Protein AF-A0A812WFN5-F1 (afdb_monomer)

Sequence (160 aa):
SGLCGSPRRSNGCARFVLDGVIPAAEVQELAKLLQWLVSEAWGAGSGPPSVVDLHAETISYKDNFVNLTMFMEFKSLKFSQKQVAAYQAVRRVLREQLSRLFGVPLEGLQHDMTFFSHINGSKTAQTTHDEYWHSHIDTEQYGTFAYTVLLYLNTADDDR

Solvent-accessible surface area (backbone atoms only — not comparable to full-atom values): 10014 Å² total; per-residue (Å²): 139,82,83,88,80,74,74,75,94,53,106,60,93,83,86,87,86,84,78,84,80,63,59,65,70,36,40,50,42,43,40,51,48,51,52,47,55,31,50,77,44,77,59,16,21,64,20,20,48,20,45,43,24,79,67,82,36,31,29,29,44,45,97,40,76,42,54,36,64,62,50,30,59,76,69,71,57,76,84,49,71,65,47,53,48,22,52,53,51,51,54,50,53,52,48,53,47,49,21,66,59,71,73,42,60,70,86,72,63,68,86,78,80,48,70,44,80,47,77,40,87,88,45,61,63,78,51,78,83,28,51,90,79,72,93,80,53,66,41,80,75,66,72,71,58,89,73,88,86,87,82,81,61,70,56,95,75,70,81,116

Foldseek 3Di:
DDDPDDQDPDPDDDDDDDPPLAPLLLLQLLVVVVCVLCVLLVNFEQAFKWKQWPPQQWTGRHPDIDRNVVSCVVVVHDDDPSSVVSVVSVVVSVLVVCCVNVVNDSVVPPDPGDMDIGGHPVGHDPDPVSVVDDDDDCCVVPVDDPDDDDDDSDDPVRVD

Radius of gyration: 17.36 Å; Cα contacts (8 Å, |Δi|>4): 153; chains: 1; bounding box: 46×36×42 Å

Organism: Symbiodinium pilosum (NCBI:txid2952)

Secondary structure (DSSP, 8-state):
----------SS-------S-S-HHHHHHHHHHHHHHHHHTTTSSSSSEEEEETTTTEEEETTEEEEHHHHHHHTT----HHHHHHHHHHHHHHHHHHHHHHT--GGG------EEEEE-TTSPP-SGGGSS-----HHHHHS--S-------S-TTTT-

Mean predicted aligned error: 8.19 Å

pLDDT: mean 81.81, std 15.47, range [34.84, 97.62]

InterPro domains:
  IPR039210 2-oxoglutarate and iron-dependent oxygenase domain-containing protein 3 [PTHR14650] (12-159)

Structure (mmCIF, N/CA/C/O backbone):
data_AF-A0A812WFN5-F1
#
_entry.id   AF-A0A812WFN5-F1
#
loop_
_atom_site.group_PDB
_atom_site.id
_atom_site.type_symbol
_atom_site.label_atom_id
_atom_site.label_alt_id
_atom_site.label_comp_id
_atom_site.label_asym_id
_atom_site.label_entity_id
_atom_site.label_seq_id
_atom_site.pdbx_PDB_ins_code
_atom_site.Cartn_x
_atom_site.Cartn_y
_atom_site.Cartn_z
_atom_site.occupancy
_atom_site.B_iso_or_equiv
_atom_site.auth_seq_id
_atom_site.auth_co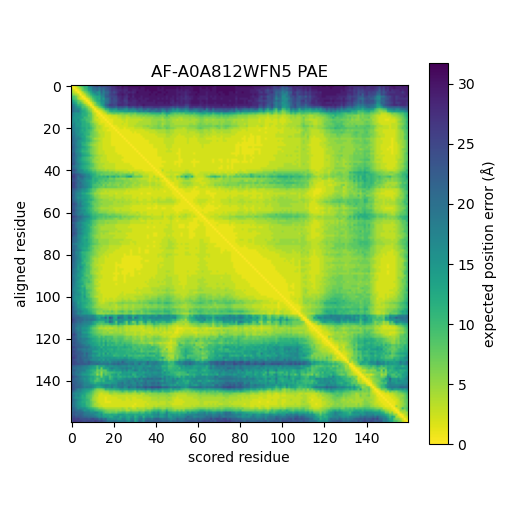mp_id
_atom_site.auth_asym_id
_atom_site.auth_atom_id
_atom_site.pdbx_PDB_model_num
ATOM 1 N N . SER A 1 1 ? -30.243 -12.621 11.152 1.00 36.59 1 SER A N 1
ATOM 2 C CA . SER A 1 1 ? -29.735 -11.274 11.481 1.00 36.59 1 SER A CA 1
ATOM 3 C C . SER A 1 1 ? -28.728 -11.394 12.619 1.00 36.59 1 SER A C 1
ATOM 5 O O . SER A 1 1 ? -29.101 -11.385 13.784 1.00 36.59 1 SER A O 1
ATOM 7 N N . GLY A 1 2 ? -27.455 -11.633 12.287 1.00 34.84 2 GLY A N 1
ATOM 8 C CA . GLY A 1 2 ? -26.378 -11.774 13.272 1.00 34.84 2 GLY A CA 1
ATOM 9 C C . GLY A 1 2 ? -25.869 -10.405 13.715 1.00 34.84 2 GLY A C 1
ATOM 10 O O . GLY A 1 2 ? -25.546 -9.568 12.879 1.00 34.84 2 GLY A O 1
ATOM 11 N N . LEU A 1 3 ? -25.849 -10.171 15.024 1.00 39.25 3 LEU A N 1
ATOM 12 C CA . LEU A 1 3 ? -25.438 -8.917 15.651 1.00 39.25 3 LEU A CA 1
ATOM 13 C C . LEU A 1 3 ? -23.926 -8.681 15.483 1.00 39.25 3 LEU A C 1
ATOM 15 O O . LEU A 1 3 ? -23.116 -9.230 16.229 1.00 39.25 3 LEU A O 1
ATOM 19 N N . CYS A 1 4 ? -23.556 -7.811 14.543 1.00 50.16 4 CYS A N 1
ATOM 20 C CA . CYS A 1 4 ? -22.319 -7.034 14.613 1.00 50.16 4 CYS A CA 1
ATOM 21 C C . CYS A 1 4 ? -22.479 -5.991 15.725 1.00 50.16 4 CYS A C 1
ATOM 23 O O . CYS A 1 4 ? -23.060 -4.932 15.503 1.00 50.16 4 CYS A O 1
ATOM 25 N N . GLY A 1 5 ? -22.009 -6.280 16.938 1.00 52.28 5 GLY A N 1
ATOM 26 C CA . GLY A 1 5 ? -22.090 -5.288 18.007 1.00 52.28 5 GLY 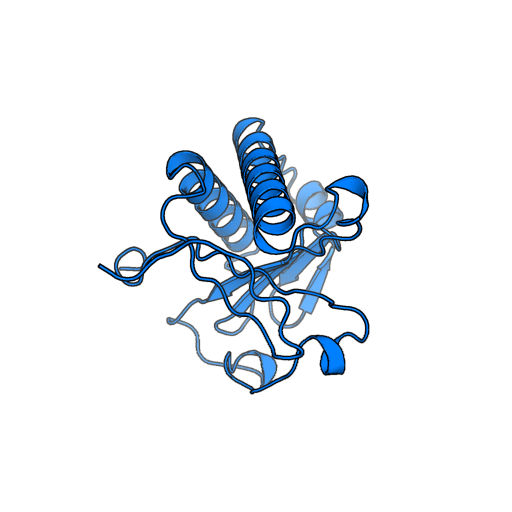A CA 1
ATOM 27 C C . GLY A 1 5 ? -21.677 -5.802 19.372 1.00 52.28 5 GLY A C 1
ATOM 28 O O . GLY A 1 5 ? -22.540 -6.074 20.196 1.00 52.28 5 GLY A O 1
ATOM 29 N N . SER A 1 6 ? -20.368 -5.948 19.589 1.00 45.44 6 SER A N 1
ATOM 30 C CA . SER A 1 6 ? -19.633 -5.661 20.840 1.00 45.44 6 SER A CA 1
ATOM 31 C C . SER A 1 6 ? -18.244 -6.313 20.760 1.00 45.44 6 SER A C 1
ATOM 33 O O . SER A 1 6 ? -18.178 -7.513 20.471 1.00 45.44 6 SER A O 1
ATOM 35 N N . PRO A 1 7 ? -17.134 -5.597 21.034 1.00 49.81 7 PRO A N 1
ATOM 36 C CA . PRO A 1 7 ? -15.824 -6.227 21.170 1.00 49.81 7 PRO A CA 1
ATOM 37 C C . PRO A 1 7 ? -15.879 -7.182 22.365 1.00 49.81 7 PRO A C 1
ATOM 39 O O . PRO A 1 7 ? -16.083 -6.757 23.505 1.00 49.81 7 PRO A O 1
ATOM 42 N N . ARG A 1 8 ? -15.757 -8.491 22.128 1.00 51.75 8 ARG A N 1
ATOM 43 C CA . ARG A 1 8 ? -15.683 -9.453 23.229 1.00 51.75 8 ARG A CA 1
ATOM 44 C C . ARG A 1 8 ? -14.330 -9.282 23.915 1.00 51.75 8 ARG A C 1
ATOM 46 O O . ARG A 1 8 ? -13.301 -9.589 23.324 1.00 51.75 8 ARG A O 1
ATOM 53 N N . ARG A 1 9 ? -14.332 -8.859 25.184 1.00 52.72 9 ARG A N 1
ATOM 54 C CA . ARG A 1 9 ? -13.226 -9.137 26.112 1.00 52.72 9 ARG A CA 1
ATOM 55 C C . ARG A 1 9 ? -13.221 -10.640 26.407 1.00 52.72 9 ARG A C 1
ATOM 57 O O . ARG A 1 9 ? -13.774 -11.086 27.405 1.00 52.72 9 ARG A O 1
ATOM 64 N N . SER A 1 10 ? -12.651 -11.428 25.509 1.00 51.34 10 SER A N 1
ATOM 65 C CA . SER A 1 10 ? -12.268 -12.817 25.764 1.00 51.34 10 SER A CA 1
ATOM 66 C C . SER A 1 10 ? -10.772 -12.940 25.511 1.00 51.34 10 SER A C 1
ATOM 68 O O . SER A 1 10 ? -10.284 -12.318 24.573 1.00 51.34 10 SER A O 1
ATOM 70 N N . ASN A 1 11 ? -10.057 -13.749 26.296 1.00 56.59 11 ASN A N 1
ATOM 71 C CA . ASN A 1 11 ? -8.639 -14.098 26.092 1.00 56.59 11 ASN A CA 1
ATOM 72 C C . ASN A 1 11 ? -8.411 -14.944 24.812 1.00 56.59 11 ASN A C 1
ATOM 74 O O . ASN A 1 11 ? -7.668 -15.918 24.833 1.00 56.59 11 ASN A O 1
ATOM 78 N N . GLY A 1 12 ? -9.105 -14.639 23.716 1.00 60.34 12 GLY A N 1
ATOM 79 C CA . GLY A 1 12 ? -9.050 -15.361 22.451 1.00 60.34 12 GLY A CA 1
ATOM 80 C C . GLY A 1 12 ? -8.754 -14.412 21.298 1.00 60.34 12 GLY A C 1
ATOM 81 O O . GLY A 1 12 ? -9.113 -13.235 21.349 1.00 60.34 12 GLY A O 1
ATOM 82 N N . CYS A 1 13 ? -8.104 -14.933 20.257 1.00 68.44 13 CYS A N 1
ATOM 83 C CA . CYS A 1 13 ? -7.808 -14.185 19.040 1.00 68.44 13 CYS A CA 1
ATOM 84 C C . CYS A 1 13 ? -9.101 -13.629 18.425 1.00 68.44 13 CYS A C 1
ATOM 86 O O . CYS A 1 13 ? -10.077 -14.360 18.243 1.00 68.44 13 CYS A O 1
ATOM 88 N N . ALA A 1 14 ? -9.104 -12.340 18.089 1.00 75.88 14 ALA A N 1
ATOM 89 C CA . ALA A 1 14 ? -10.223 -11.686 17.423 1.00 75.88 14 ALA A CA 1
ATOM 90 C C . ALA A 1 14 ? -9.889 -11.457 15.945 1.00 75.88 14 ALA A C 1
ATOM 92 O O . ALA A 1 14 ? -8.817 -10.955 15.617 1.00 75.88 14 ALA A O 1
ATOM 93 N N . ARG A 1 15 ? -10.824 -11.803 15.055 1.00 84.56 15 ARG A N 1
ATOM 94 C CA . ARG A 1 15 ? -10.753 -11.515 13.617 1.00 84.56 15 ARG A CA 1
ATOM 95 C C . ARG A 1 15 ? -12.002 -10.751 13.206 1.00 84.56 15 ARG A C 1
ATOM 97 O O . ARG A 1 15 ? -13.112 -11.164 13.536 1.00 84.56 15 ARG A O 1
ATOM 104 N N . PHE A 1 16 ? -11.811 -9.672 12.457 1.00 87.62 16 PHE A N 1
ATOM 105 C CA . PHE A 1 16 ? -12.888 -8.850 11.917 1.00 87.62 16 PHE A CA 1
ATOM 106 C C . PHE A 1 16 ? -12.759 -8.769 10.397 1.00 87.62 16 PHE A C 1
ATOM 1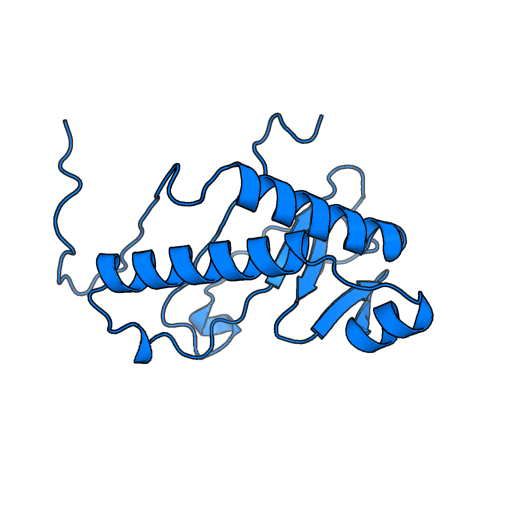08 O O . PHE A 1 16 ? -11.651 -8.766 9.866 1.00 87.62 16 PHE A O 1
ATOM 115 N N . VAL A 1 17 ? -13.899 -8.711 9.713 1.00 90.94 17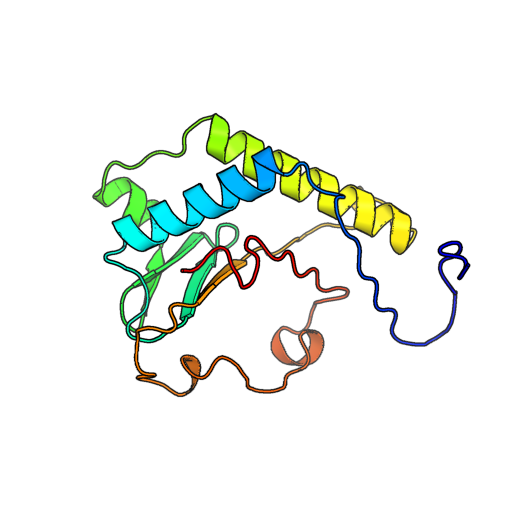 VAL A N 1
ATOM 116 C CA . VAL A 1 17 ? -13.995 -8.431 8.277 1.00 90.94 17 VAL A CA 1
ATOM 117 C C . VAL A 1 17 ? -14.942 -7.251 8.133 1.00 90.94 17 VAL A C 1
ATOM 119 O O . VAL A 1 17 ? -16.014 -7.251 8.742 1.00 90.94 17 VAL A O 1
ATOM 122 N N . LEU A 1 18 ? -14.516 -6.231 7.394 1.00 90.00 18 LEU A N 1
ATOM 123 C CA . LEU A 1 18 ? -15.294 -5.025 7.159 1.00 90.00 18 LEU A CA 1
ATOM 124 C C . LEU A 1 18 ? -15.310 -4.719 5.662 1.00 90.00 18 LEU A C 1
ATOM 126 O O . LEU A 1 18 ? -14.249 -4.599 5.054 1.00 90.00 18 LEU A O 1
ATOM 130 N N . ASP A 1 19 ? -16.503 -4.509 5.117 1.00 91.38 19 ASP A N 1
ATOM 131 C CA . ASP A 1 19 ? -16.701 -4.119 3.723 1.00 91.38 19 ASP A CA 1
ATOM 132 C C . ASP A 1 19 ? -17.128 -2.650 3.628 1.00 91.38 19 ASP A C 1
ATOM 134 O O . ASP A 1 19 ? -17.807 -2.124 4.513 1.00 91.38 19 ASP A O 1
ATOM 138 N N . GLY A 1 20 ? -16.728 -1.972 2.549 1.00 91.44 20 GLY A N 1
ATOM 139 C CA . GLY A 1 20 ? -17.202 -0.619 2.222 1.00 91.44 20 GLY A CA 1
ATOM 140 C C . GLY A 1 20 ? -16.773 0.492 3.189 1.00 91.44 20 GLY A C 1
ATOM 141 O O . GLY A 1 20 ? -17.339 1.582 3.155 1.00 91.44 20 GLY A O 1
ATOM 142 N N . VAL A 1 21 ? -15.790 0.240 4.057 1.00 92.25 21 VAL A N 1
ATOM 143 C CA . VAL A 1 21 ? -15.298 1.233 5.029 1.00 92.25 21 VAL A CA 1
ATOM 144 C C . VAL A 1 21 ? -14.511 2.348 4.345 1.00 92.25 21 VAL A C 1
ATOM 146 O O . VAL A 1 21 ? -14.618 3.517 4.712 1.00 92.25 21 VAL A O 1
ATOM 149 N N . ILE A 1 22 ? -13.693 1.981 3.361 1.00 93.44 22 ILE A N 1
ATOM 150 C CA . ILE A 1 22 ? -12.875 2.924 2.609 1.00 93.44 22 ILE A CA 1
ATOM 151 C C . ILE A 1 22 ? -13.660 3.339 1.363 1.00 93.44 22 ILE A C 1
ATOM 153 O O . ILE A 1 22 ? -14.176 2.463 0.663 1.00 93.44 22 ILE A O 1
ATOM 157 N N . PRO A 1 23 ? -13.747 4.644 1.046 1.00 93.50 23 PRO A N 1
ATOM 158 C CA . PRO A 1 23 ? -14.390 5.084 -0.182 1.00 93.50 23 PRO A CA 1
ATOM 159 C C . PRO A 1 23 ? -13.741 4.430 -1.407 1.00 93.50 23 PRO A C 1
ATOM 161 O O . PRO A 1 23 ? -12.519 4.460 -1.557 1.00 93.50 23 PRO A O 1
ATOM 164 N N . ALA A 1 24 ? -14.562 3.887 -2.309 1.00 93.38 24 ALA A N 1
ATOM 165 C CA . ALA A 1 24 ? -14.084 3.152 -3.483 1.00 93.38 24 ALA A CA 1
ATOM 166 C C . ALA A 1 24 ? -13.108 3.968 -4.348 1.00 93.38 24 ALA A C 1
ATOM 168 O O . ALA A 1 24 ? -12.151 3.418 -4.883 1.00 93.38 24 ALA A O 1
ATOM 169 N N . ALA A 1 25 ? -13.304 5.288 -4.437 1.00 95.31 25 ALA A N 1
ATOM 170 C CA . ALA A 1 25 ? -12.411 6.177 -5.177 1.00 95.31 25 ALA A CA 1
ATOM 171 C C . ALA A 1 25 ? -10.974 6.192 -4.620 1.00 95.31 25 ALA A C 1
ATOM 173 O O . ALA A 1 25 ? -10.028 6.248 -5.402 1.00 95.31 25 ALA A O 1
ATOM 174 N N . GLU A 1 26 ? -10.808 6.104 -3.296 1.00 95.94 26 GLU A N 1
ATOM 175 C CA . GLU A 1 26 ? -9.486 6.092 -2.654 1.00 95.94 26 GLU A CA 1
ATOM 176 C C . GLU A 1 26 ? -8.803 4.734 -2.825 1.00 95.94 26 GLU A C 1
ATOM 178 O O . GLU A 1 26 ? -7.610 4.675 -3.112 1.00 95.94 26 GLU A O 1
ATOM 183 N N . VAL A 1 27 ? -9.571 3.640 -2.728 1.00 94.19 27 VAL A N 1
ATOM 184 C CA . VAL A 1 27 ? -9.077 2.282 -3.017 1.00 94.19 27 VAL A CA 1
ATOM 185 C C . VAL A 1 27 ? -8.590 2.192 -4.463 1.00 94.19 27 VAL A C 1
ATOM 187 O O . VAL A 1 27 ? -7.478 1.735 -4.712 1.00 94.19 27 VAL A O 1
ATOM 190 N N . GLN A 1 28 ? -9.383 2.692 -5.413 1.00 94.69 28 GLN A N 1
ATOM 191 C CA . GLN A 1 28 ? -9.032 2.700 -6.833 1.00 94.69 28 GLN A CA 1
ATOM 192 C C . GLN A 1 28 ? -7.811 3.570 -7.132 1.00 94.69 28 GLN A C 1
ATOM 194 O O . GLN A 1 28 ? -6.983 3.200 -7.962 1.00 94.69 28 GLN A O 1
ATOM 199 N N . GLU A 1 29 ? -7.687 4.734 -6.494 1.00 96.38 29 GLU A N 1
ATOM 200 C CA . GLU A 1 29 ? -6.512 5.586 -6.673 1.00 96.38 29 GLU A CA 1
ATOM 201 C C . GLU A 1 29 ? -5.251 4.932 -6.104 1.00 96.38 29 GLU A C 1
ATOM 203 O O . GLU A 1 29 ? -4.199 4.970 -6.742 1.00 96.38 29 GLU A O 1
ATOM 208 N N . LEU A 1 30 ? -5.357 4.279 -4.945 1.00 94.50 30 LEU A N 1
ATOM 209 C CA . LEU A 1 30 ? -4.246 3.555 -4.339 1.00 94.50 30 LEU A CA 1
ATOM 210 C C . LEU A 1 30 ? -3.837 2.336 -5.180 1.00 94.50 30 LEU A C 1
ATOM 212 O O . LEU A 1 30 ? -2.649 2.125 -5.404 1.00 94.50 30 LEU A O 1
ATOM 216 N N . ALA A 1 31 ? -4.795 1.587 -5.729 1.00 93.75 31 ALA A N 1
ATOM 217 C CA . ALA A 1 31 ? -4.517 0.502 -6.670 1.00 93.75 31 ALA A CA 1
ATOM 218 C C . ALA A 1 31 ? -3.753 1.008 -7.908 1.00 93.75 31 ALA A C 1
ATOM 220 O O . ALA A 1 31 ? -2.720 0.448 -8.278 1.00 93.75 31 ALA A O 1
ATOM 221 N N . LYS A 1 32 ? -4.201 2.122 -8.504 1.00 95.06 32 LYS A N 1
ATOM 222 C CA . LYS A 1 32 ? -3.530 2.759 -9.651 1.00 95.06 32 LYS A CA 1
ATOM 223 C C . LYS A 1 32 ? -2.130 3.257 -9.310 1.00 95.06 32 LYS A C 1
ATOM 225 O O . LYS A 1 32 ? -1.226 3.104 -10.125 1.00 95.06 32 LYS A O 1
ATOM 230 N N . LEU A 1 33 ? -1.939 3.834 -8.121 1.00 95.31 33 LEU A N 1
ATOM 231 C CA . LEU A 1 33 ? -0.622 4.240 -7.626 1.00 95.31 33 LEU A CA 1
ATOM 232 C C . LEU A 1 33 ? 0.351 3.054 -7.626 1.00 95.31 33 LEU A C 1
ATOM 234 O O . LEU A 1 33 ? 1.468 3.176 -8.123 1.00 95.31 33 LEU A O 1
ATOM 238 N N . LEU A 1 34 ? -0.077 1.909 -7.096 1.00 93.75 34 LEU A N 1
ATOM 239 C CA . LEU A 1 34 ? 0.772 0.724 -6.980 1.00 93.75 34 LEU A CA 1
ATOM 240 C C . LEU A 1 34 ? 1.064 0.089 -8.336 1.00 93.75 34 LEU A C 1
ATOM 242 O O . LEU A 1 34 ? 2.216 -0.232 -8.615 1.00 93.75 34 LEU A O 1
ATOM 246 N N . GLN A 1 35 ? 0.053 -0.031 -9.199 1.00 93.00 35 GLN A N 1
ATOM 247 C CA . GLN A 1 35 ? 0.238 -0.505 -10.572 1.00 93.00 35 GLN A CA 1
ATOM 248 C C . GLN A 1 35 ? 1.216 0.387 -11.343 1.00 93.00 35 GLN A C 1
ATOM 250 O O . GLN A 1 35 ? 2.097 -0.116 -12.039 1.00 93.00 35 GLN A O 1
ATOM 255 N N . TRP A 1 36 ? 1.106 1.708 -11.183 1.00 95.38 36 TRP A N 1
ATOM 256 C CA . TRP A 1 36 ? 2.040 2.655 -11.782 1.00 95.38 36 TRP A CA 1
ATOM 257 C C . TRP A 1 36 ? 3.468 2.450 -11.263 1.00 95.38 36 TRP A C 1
ATOM 259 O O . TRP A 1 36 ? 4.369 2.278 -12.077 1.00 95.38 36 TRP A O 1
ATOM 269 N N . LEU A 1 37 ? 3.686 2.376 -9.944 1.00 95.69 37 LEU A N 1
ATOM 270 C CA . LEU A 1 37 ? 5.020 2.127 -9.376 1.00 95.69 37 LEU A CA 1
ATOM 271 C C . LEU A 1 37 ? 5.631 0.809 -9.875 1.00 95.69 37 LEU A C 1
ATOM 273 O O . LEU A 1 37 ? 6.794 0.778 -10.278 1.00 95.69 37 LEU A O 1
ATOM 277 N N . VAL A 1 38 ? 4.840 -0.266 -9.902 1.00 93.38 38 VAL A N 1
ATOM 278 C CA . VAL A 1 38 ? 5.248 -1.574 -10.435 1.00 93.38 38 VAL A CA 1
ATOM 279 C C . VAL A 1 38 ? 5.624 -1.474 -11.916 1.00 93.38 38 VAL A C 1
ATOM 281 O O . VAL A 1 38 ? 6.654 -2.009 -12.327 1.00 93.38 38 VAL A O 1
ATOM 284 N N . SER A 1 39 ? 4.832 -0.758 -12.718 1.00 93.62 39 SER A N 1
ATOM 285 C CA . SER A 1 39 ? 5.102 -0.529 -14.142 1.00 93.62 39 SER A CA 1
ATOM 286 C C . SER A 1 39 ? 6.388 0.272 -14.364 1.00 93.62 39 SER A C 1
ATOM 288 O O . SER A 1 39 ? 7.222 -0.115 -15.183 1.00 93.62 39 SER A O 1
ATOM 290 N N . GLU A 1 40 ? 6.594 1.356 -13.613 1.00 95.06 40 GLU A N 1
ATOM 291 C CA . GLU A 1 40 ? 7.812 2.175 -13.680 1.00 95.06 40 GLU A CA 1
ATOM 292 C C . GLU A 1 40 ? 9.065 1.370 -13.308 1.00 95.06 40 GLU A C 1
ATOM 294 O O . GLU A 1 40 ? 10.149 1.595 -13.864 1.00 95.06 40 GLU A O 1
ATOM 299 N N . ALA A 1 41 ? 8.902 0.403 -12.399 1.00 92.81 41 ALA A N 1
ATOM 300 C CA . ALA A 1 41 ? 9.904 -0.578 -11.993 1.00 92.81 41 ALA A CA 1
ATOM 301 C C . ALA A 1 41 ? 9.986 -1.791 -12.945 1.00 92.81 41 ALA A C 1
ATOM 303 O O . ALA A 1 41 ? 10.416 -2.874 -12.545 1.00 92.81 41 ALA A O 1
ATOM 304 N N . TRP A 1 42 ? 9.597 -1.614 -14.213 1.00 90.75 42 TRP A N 1
ATOM 305 C CA . TRP A 1 42 ? 9.648 -2.629 -15.274 1.00 90.75 42 TRP A CA 1
ATOM 306 C C . TRP A 1 42 ? 8.863 -3.908 -14.950 1.00 90.75 42 TRP A C 1
ATOM 308 O O . TRP A 1 42 ? 9.287 -5.019 -15.266 1.00 90.75 42 TRP A O 1
ATOM 318 N N . GLY A 1 43 ? 7.699 -3.747 -14.323 1.00 83.00 43 GLY A N 1
ATOM 319 C CA . GLY A 1 43 ? 6.762 -4.829 -14.032 1.00 83.00 43 GLY A CA 1
ATOM 320 C C . GLY A 1 43 ? 7.045 -5.605 -12.745 1.00 83.00 43 GLY A C 1
ATOM 321 O O . GLY A 1 43 ? 6.453 -6.666 -12.605 1.00 83.00 43 GLY A O 1
ATOM 322 N N . ALA A 1 44 ? 7.933 -5.094 -11.880 1.00 74.19 44 ALA A N 1
ATOM 323 C CA . ALA A 1 44 ? 8.351 -5.498 -10.522 1.00 74.19 44 ALA A CA 1
ATOM 324 C C . ALA A 1 44 ? 8.367 -6.999 -10.131 1.00 74.19 44 ALA A C 1
ATOM 326 O O . ALA A 1 44 ? 7.435 -7.763 -10.362 1.00 74.19 44 ALA A O 1
ATOM 327 N N . GLY A 1 45 ? 9.436 -7.416 -9.443 1.00 8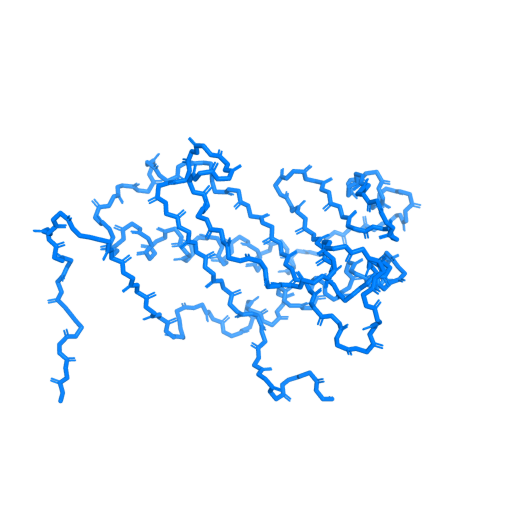3.94 45 GLY A N 1
ATOM 328 C CA . GLY A 1 45 ? 9.703 -8.823 -9.104 1.00 83.94 45 GLY A CA 1
ATOM 329 C C . GLY A 1 45 ? 10.019 -9.689 -10.334 1.00 83.94 45 GLY A C 1
ATOM 330 O O . GLY A 1 45 ? 9.444 -9.496 -11.409 1.00 83.94 45 GLY A O 1
ATOM 331 N N . SER A 1 46 ? 10.942 -10.644 -10.226 1.00 85.62 46 SER A N 1
ATOM 332 C CA . SER A 1 46 ? 11.123 -11.644 -11.296 1.00 85.62 46 SER A CA 1
ATOM 333 C C . SER A 1 46 ? 9.999 -12.686 -11.289 1.00 85.62 46 SER A C 1
ATOM 335 O O . SER A 1 46 ? 9.591 -13.149 -12.354 1.00 85.62 46 SER A O 1
ATOM 337 N N . GLY A 1 47 ? 9.472 -13.021 -10.108 1.00 85.00 47 GLY A N 1
ATOM 338 C CA . GLY A 1 47 ? 8.314 -13.894 -9.930 1.00 85.00 47 GLY A CA 1
ATOM 339 C C . GLY A 1 47 ? 6.981 -13.147 -9.777 1.00 85.00 47 GLY A C 1
ATOM 340 O O . GLY A 1 47 ? 6.910 -11.937 -10.022 1.00 85.00 47 GLY A O 1
ATOM 341 N N . PRO A 1 48 ? 5.900 -13.867 -9.417 1.00 84.12 48 PRO A N 1
ATOM 342 C CA . PRO A 1 48 ? 4.556 -13.315 -9.275 1.00 84.12 48 PRO A CA 1
ATOM 343 C C . PRO A 1 48 ? 4.427 -12.155 -8.284 1.00 84.12 48 PRO A C 1
ATOM 345 O O . PRO A 1 48 ? 3.775 -11.176 -8.652 1.00 84.12 48 PRO A O 1
ATOM 348 N N . PRO A 1 49 ? 4.984 -12.205 -7.057 1.00 87.62 49 PRO A N 1
ATOM 349 C CA . PRO A 1 49 ? 4.805 -11.114 -6.117 1.00 87.62 49 PRO A CA 1
ATOM 350 C C . PRO A 1 49 ? 5.769 -9.960 -6.404 1.00 87.62 49 PRO A C 1
ATOM 352 O O . PRO A 1 49 ? 6.972 -10.126 -6.596 1.00 87.62 49 PRO A O 1
ATOM 355 N N . SER A 1 50 ? 5.228 -8.754 -6.348 1.00 90.56 50 SER A N 1
ATOM 356 C CA . SER A 1 50 ? 5.975 -7.511 -6.234 1.00 90.56 50 SER A CA 1
ATOM 357 C C . SER A 1 50 ? 5.596 -6.838 -4.931 1.00 90.56 50 SER A C 1
ATOM 359 O O . SER A 1 50 ? 4.418 -6.790 -4.578 1.00 90.56 50 SER A O 1
ATOM 361 N N . VAL A 1 51 ? 6.572 -6.269 -4.239 1.00 91.38 51 VAL A N 1
ATOM 362 C CA . VAL A 1 51 ? 6.354 -5.537 -2.997 1.00 91.38 51 VAL A CA 1
ATOM 363 C C . VAL A 1 51 ? 6.722 -4.073 -3.194 1.00 91.38 51 VAL A C 1
ATOM 365 O O . VAL A 1 51 ? 7.756 -3.741 -3.775 1.00 91.38 51 VAL A O 1
ATOM 368 N N . VAL A 1 52 ? 5.855 -3.196 -2.701 1.00 93.50 52 VAL A N 1
ATOM 369 C CA . VAL A 1 52 ? 6.107 -1.762 -2.556 1.00 93.50 52 VAL A CA 1
ATOM 370 C C . VAL A 1 52 ? 5.907 -1.430 -1.086 1.00 93.50 52 VAL A C 1
ATOM 372 O O . VAL A 1 52 ? 4.803 -1.569 -0.568 1.00 93.50 52 VAL A O 1
ATOM 375 N N . ASP A 1 53 ? 6.953 -0.986 -0.409 1.00 91.56 53 ASP A N 1
ATOM 376 C CA . ASP A 1 53 ? 6.899 -0.558 0.983 1.00 91.56 53 ASP A CA 1
ATOM 377 C C . ASP A 1 53 ? 7.113 0.957 1.052 1.00 91.56 53 ASP A C 1
ATOM 379 O O . ASP A 1 53 ? 8.222 1.461 0.866 1.00 91.56 53 ASP A O 1
ATOM 383 N N . LEU A 1 54 ? 6.027 1.694 1.298 1.00 89.31 54 LEU A N 1
ATOM 384 C CA . LEU A 1 54 ? 6.075 3.152 1.441 1.00 89.31 54 LEU A CA 1
ATOM 385 C C . LEU A 1 54 ? 6.588 3.585 2.820 1.00 89.31 54 LEU A C 1
ATOM 387 O O . LEU A 1 54 ? 6.908 4.756 3.001 1.00 89.31 54 LEU A O 1
ATOM 391 N N . HIS A 1 55 ? 6.625 2.678 3.799 1.00 86.12 55 HIS A N 1
ATOM 392 C CA . HIS A 1 55 ? 7.133 2.955 5.136 1.00 86.12 55 HIS A CA 1
ATOM 393 C C . HIS A 1 55 ? 8.652 2.777 5.206 1.00 86.12 55 HIS A C 1
ATOM 395 O O . HIS A 1 55 ? 9.347 3.660 5.701 1.00 86.12 55 HIS A O 1
ATOM 401 N N . ALA A 1 56 ? 9.163 1.660 4.688 1.00 87.00 56 ALA A N 1
ATOM 402 C CA . ALA A 1 56 ? 10.593 1.374 4.600 1.00 87.00 56 ALA A CA 1
ATOM 403 C C . ALA A 1 56 ? 11.264 2.004 3.366 1.00 87.00 56 ALA A C 1
ATOM 405 O O . ALA A 1 56 ? 12.476 1.879 3.202 1.00 87.00 56 ALA A O 1
ATOM 406 N N . GLU A 1 57 ? 10.486 2.651 2.493 1.00 91.75 57 GLU A N 1
ATOM 407 C CA . GLU A 1 57 ? 10.937 3.224 1.221 1.00 91.75 57 GLU A CA 1
ATOM 408 C C . GLU A 1 57 ? 11.639 2.190 0.327 1.00 91.75 57 GLU A C 1
ATOM 410 O O . GLU A 1 57 ? 12.736 2.426 -0.186 1.00 91.75 57 GLU A O 1
ATOM 415 N N . THR A 1 58 ? 11.013 1.030 0.114 1.00 94.38 58 THR A N 1
ATOM 416 C CA . THR A 1 58 ? 11.560 -0.028 -0.752 1.00 94.38 58 THR A CA 1
ATOM 417 C C . THR A 1 58 ? 10.583 -0.471 -1.836 1.00 94.38 58 THR A C 1
ATOM 419 O O . THR A 1 58 ? 9.366 -0.383 -1.688 1.00 94.38 58 THR A O 1
ATOM 422 N N . ILE A 1 59 ? 11.117 -0.943 -2.962 1.00 95.25 59 ILE A N 1
ATOM 423 C CA . ILE A 1 59 ? 10.342 -1.528 -4.061 1.00 95.25 59 ILE A CA 1
ATOM 424 C C . ILE A 1 59 ? 11.072 -2.738 -4.648 1.00 95.25 59 ILE A C 1
ATOM 426 O O . ILE A 1 59 ? 12.301 -2.742 -4.761 1.00 95.25 59 ILE A O 1
ATOM 430 N N . SER A 1 60 ? 10.320 -3.769 -5.033 1.00 93.56 60 SER A N 1
ATOM 431 C CA . SER A 1 60 ? 10.857 -4.930 -5.740 1.00 93.56 60 SER A CA 1
ATOM 432 C C . SER A 1 60 ? 11.374 -4.557 -7.127 1.00 93.56 60 SER A C 1
ATOM 434 O O . SER A 1 60 ? 10.665 -3.971 -7.945 1.00 93.56 60 SER A O 1
ATOM 436 N N . TYR A 1 61 ? 12.584 -5.005 -7.438 1.00 9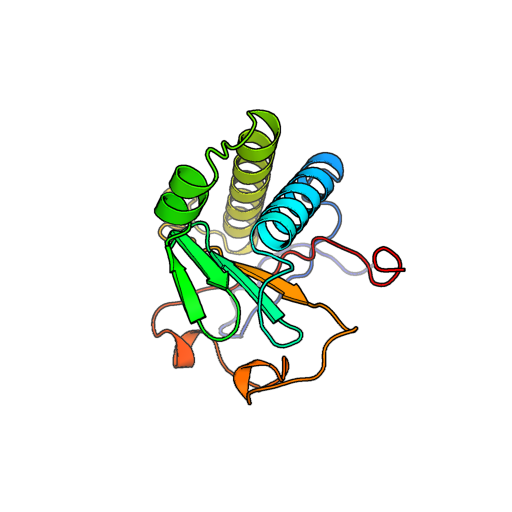1.56 61 TYR A N 1
ATOM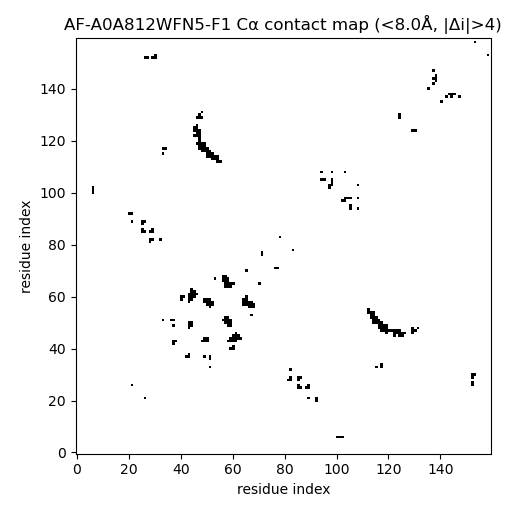 437 C CA . TYR A 1 61 ? 13.194 -4.912 -8.755 1.00 91.56 61 TYR A CA 1
ATOM 438 C C . TYR A 1 61 ? 13.952 -6.206 -9.056 1.00 91.56 61 TYR A C 1
ATOM 440 O O . TYR A 1 61 ? 14.999 -6.484 -8.464 1.00 91.56 61 TYR A O 1
ATOM 448 N N . LYS A 1 62 ? 13.419 -6.995 -9.998 1.00 87.50 62 LYS A N 1
ATOM 449 C CA . LYS A 1 62 ? 13.885 -8.365 -10.268 1.00 87.50 62 LYS A CA 1
ATOM 450 C C . LYS A 1 62 ? 13.923 -9.174 -8.961 1.00 87.50 62 LYS A C 1
ATOM 452 O O . LYS A 1 62 ? 12.920 -9.200 -8.257 1.00 87.50 62 LYS A O 1
ATOM 457 N N . ASP A 1 63 ? 15.067 -9.759 -8.619 1.00 85.94 63 ASP A N 1
ATOM 458 C CA . ASP A 1 63 ? 15.260 -10.583 -7.417 1.00 85.94 63 ASP A CA 1
ATOM 459 C C . ASP A 1 63 ? 15.720 -9.776 -6.188 1.00 85.94 63 ASP A C 1
ATOM 461 O O . ASP A 1 63 ? 16.196 -10.347 -5.212 1.00 85.94 63 ASP A O 1
ATOM 465 N N . ASN A 1 64 ? 15.649 -8.441 -6.241 1.00 87.25 64 ASN A N 1
ATOM 466 C CA . ASN A 1 64 ? 16.162 -7.559 -5.194 1.00 87.25 64 ASN A CA 1
ATOM 467 C C . ASN A 1 64 ? 15.119 -6.534 -4.743 1.00 87.25 64 ASN A C 1
ATOM 469 O O . ASN A 1 64 ? 14.155 -6.232 -5.448 1.00 87.25 64 ASN A O 1
ATOM 473 N N . PHE A 1 65 ? 15.380 -5.934 -3.585 1.00 91.44 65 PHE A N 1
ATOM 474 C CA . PHE A 1 65 ? 14.730 -4.710 -3.134 1.00 91.44 65 PHE A CA 1
ATOM 475 C C . PHE A 1 65 ? 15.657 -3.524 -3.369 1.00 91.44 65 PHE A C 1
ATOM 477 O O . PHE A 1 65 ? 16.849 -3.590 -3.067 1.00 91.44 65 PHE A O 1
ATOM 484 N N . VAL A 1 66 ? 15.111 -2.434 -3.899 1.00 94.12 66 VAL A N 1
ATOM 485 C CA . VAL A 1 66 ? 15.839 -1.175 -4.090 1.00 94.12 66 VAL A CA 1
ATOM 486 C C . VAL A 1 66 ? 15.151 -0.047 -3.336 1.00 94.12 66 VAL A C 1
ATOM 488 O O . VAL A 1 66 ? 13.954 -0.118 -3.057 1.00 94.12 66 VAL A O 1
ATOM 491 N N . ASN A 1 67 ? 15.910 0.998 -3.002 1.00 96.19 67 ASN A N 1
ATOM 492 C CA . ASN A 1 67 ? 15.370 2.179 -2.338 1.00 96.19 67 ASN A CA 1
ATOM 493 C C . ASN A 1 67 ? 14.411 2.929 -3.285 1.00 96.19 67 ASN A C 1
ATOM 495 O O . ASN A 1 67 ? 14.796 3.334 -4.385 1.00 96.19 67 ASN A O 1
ATOM 499 N N . LEU A 1 68 ? 13.162 3.098 -2.851 1.00 95.00 68 LEU A N 1
ATOM 500 C CA . LEU A 1 68 ? 12.085 3.715 -3.619 1.00 95.00 68 LEU A CA 1
ATOM 501 C C . LEU A 1 68 ? 12.373 5.191 -3.905 1.00 95.00 68 LEU A C 1
ATOM 503 O O . LEU A 1 68 ? 12.169 5.638 -5.030 1.00 95.00 68 LEU A O 1
ATOM 507 N N . THR A 1 69 ? 12.885 5.930 -2.922 1.00 94.88 69 THR A N 1
ATOM 508 C CA . THR A 1 69 ? 13.205 7.357 -3.059 1.00 94.88 69 THR A CA 1
ATOM 509 C C . THR A 1 69 ? 14.268 7.578 -4.136 1.00 94.88 69 THR A C 1
ATOM 511 O O . THR A 1 69 ? 14.033 8.314 -5.093 1.00 94.88 69 THR A O 1
ATOM 514 N N . MET A 1 70 ? 15.386 6.851 -4.069 1.00 96.00 70 MET A N 1
ATOM 515 C CA . MET A 1 70 ? 16.446 6.897 -5.084 1.00 96.00 70 MET A CA 1
ATOM 516 C C . MET A 1 70 ? 15.943 6.467 -6.466 1.00 96.00 70 MET A C 1
ATOM 518 O O . MET A 1 70 ? 16.319 7.053 -7.480 1.00 96.00 70 MET A O 1
ATOM 522 N N . PHE A 1 71 ? 15.080 5.449 -6.527 1.00 95.56 71 PHE A N 1
ATOM 523 C CA . PHE A 1 71 ? 14.457 5.015 -7.775 1.00 95.56 71 PHE A CA 1
ATOM 524 C C . PHE A 1 71 ? 13.586 6.119 -8.395 1.00 95.56 71 PHE A C 1
ATOM 526 O O . PHE A 1 71 ? 13.699 6.397 -9.592 1.00 95.56 71 PHE A O 1
ATOM 533 N N . MET A 1 72 ? 12.745 6.772 -7.589 1.00 96.62 72 MET A N 1
ATOM 534 C CA . MET A 1 72 ? 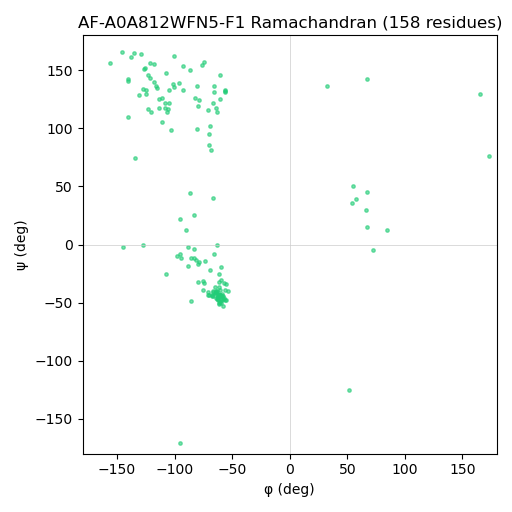11.897 7.872 -8.046 1.00 96.62 72 MET A CA 1
ATOM 535 C C . MET A 1 72 ? 12.729 9.066 -8.513 1.00 96.62 72 MET A C 1
ATOM 537 O O . MET A 1 72 ? 12.421 9.632 -9.559 1.00 96.62 72 MET A O 1
ATOM 541 N N . GLU A 1 73 ? 13.806 9.411 -7.806 1.00 97.06 73 GLU A N 1
ATOM 542 C CA . GLU A 1 73 ? 14.750 10.453 -8.227 1.00 97.06 73 GLU A CA 1
ATOM 543 C C . GLU A 1 73 ? 15.411 10.115 -9.568 1.00 97.06 73 GLU A C 1
ATOM 545 O O . GLU A 1 73 ? 15.374 10.927 -10.494 1.00 97.06 73 GLU A O 1
ATOM 550 N N . PHE A 1 74 ? 15.938 8.894 -9.714 1.00 96.25 74 PHE A N 1
ATOM 551 C CA . PHE A 1 74 ? 16.558 8.412 -10.952 1.00 96.25 74 PHE A CA 1
ATOM 552 C C . PHE A 1 74 ? 15.610 8.506 -12.156 1.00 96.25 74 PHE A C 1
ATOM 554 O O . PHE A 1 74 ? 16.020 8.886 -13.253 1.00 96.25 74 PHE A O 1
ATOM 561 N N . LYS A 1 75 ? 14.327 8.196 -11.951 1.00 96.19 75 LYS A N 1
ATOM 562 C CA . LYS A 1 75 ? 13.279 8.268 -12.980 1.00 96.19 75 LYS A CA 1
ATOM 563 C C . LYS A 1 75 ? 12.607 9.644 -13.083 1.00 96.19 75 LYS A C 1
ATOM 565 O O . LYS A 1 75 ? 11.747 9.826 -13.940 1.00 96.19 75 LYS A O 1
ATOM 570 N N . SER A 1 76 ? 12.979 10.610 -12.239 1.00 97.44 76 SER A N 1
ATOM 571 C CA . SER A 1 76 ? 12.317 11.919 -12.122 1.00 97.44 76 SER A CA 1
ATOM 572 C C . SER A 1 76 ? 10.799 11.831 -11.873 1.00 97.44 76 SER A C 1
ATOM 574 O O . SER A 1 76 ? 10.025 12.658 -12.361 1.00 97.44 76 SER A O 1
ATOM 576 N N . LEU A 1 77 ? 10.362 10.832 -11.103 1.00 97.00 77 LEU A N 1
ATOM 577 C CA . LEU A 1 77 ? 8.960 10.600 -10.752 1.00 97.00 77 LEU A CA 1
ATOM 578 C C . LEU A 1 77 ? 8.565 11.407 -9.517 1.00 97.00 77 LEU A C 1
ATOM 580 O O . LEU A 1 77 ? 9.372 11.657 -8.622 1.00 97.00 77 LEU A O 1
ATOM 584 N N . LYS A 1 78 ? 7.287 11.780 -9.442 1.00 96.81 78 LYS A N 1
ATOM 585 C CA . LYS A 1 78 ? 6.699 12.451 -8.278 1.00 96.81 78 LYS A CA 1
ATOM 586 C C . LYS A 1 78 ? 5.305 11.911 -8.023 1.00 96.81 78 LYS A C 1
ATOM 588 O O . LYS A 1 78 ? 4.546 11.709 -8.969 1.00 96.81 78 LYS A O 1
ATOM 593 N N . PHE A 1 79 ? 4.956 11.739 -6.752 1.00 96.56 79 PHE A N 1
ATOM 594 C CA . PHE A 1 79 ? 3.572 11.466 -6.392 1.00 96.56 79 PHE A CA 1
ATOM 595 C C . PHE A 1 79 ? 2.696 12.673 -6.719 1.00 96.56 79 PHE A C 1
ATOM 597 O O . PHE A 1 79 ? 3.050 13.821 -6.438 1.00 96.56 79 PHE A O 1
ATOM 604 N N . SER A 1 80 ? 1.532 12.410 -7.298 1.00 97.62 80 SER A N 1
ATOM 605 C CA . SER A 1 80 ? 0.503 13.426 -7.461 1.00 97.62 80 SER A CA 1
ATOM 606 C C . SER A 1 80 ? -0.178 13.722 -6.125 1.00 97.62 80 SER A C 1
ATOM 608 O O . SER A 1 80 ? -0.239 12.877 -5.229 1.00 97.62 80 SER A O 1
ATOM 610 N N . GLN A 1 81 ? -0.781 14.906 -6.012 1.00 97.56 81 GLN A N 1
ATOM 611 C CA . GLN A 1 81 ? -1.564 15.265 -4.828 1.00 97.56 81 GLN A CA 1
ATOM 612 C C . GLN A 1 81 ? -2.703 14.270 -4.563 1.00 97.56 81 GLN A C 1
ATOM 614 O O . GLN A 1 81 ? -3.035 14.004 -3.410 1.00 97.56 81 GLN A O 1
ATOM 619 N N . LYS A 1 82 ? -3.284 13.705 -5.628 1.00 97.50 82 LYS A N 1
ATOM 620 C CA . LYS A 1 82 ? -4.373 12.732 -5.539 1.00 97.50 82 LYS A CA 1
ATOM 621 C C . LYS A 1 82 ? -3.901 11.411 -4.926 1.00 97.50 82 LYS A C 1
ATOM 623 O O . LYS A 1 82 ? -4.545 10.904 -4.017 1.00 97.50 82 LYS A O 1
ATOM 628 N N . GLN A 1 83 ? -2.740 10.916 -5.353 1.00 96.56 83 GLN A N 1
ATOM 629 C CA . GLN A 1 83 ? -2.123 9.705 -4.802 1.00 96.56 83 GLN A CA 1
ATOM 630 C C . GLN A 1 83 ? -1.778 9.870 -3.316 1.00 96.56 83 GLN A C 1
ATOM 632 O O . GLN A 1 83 ? -2.083 8.997 -2.503 1.00 96.56 83 GLN A O 1
ATOM 637 N N . VAL A 1 84 ? -1.191 11.015 -2.946 1.00 95.56 84 VAL A N 1
ATOM 638 C CA . VAL A 1 84 ? -0.871 11.329 -1.545 1.00 95.56 84 VAL A CA 1
ATOM 639 C C . VAL A 1 84 ? -2.143 11.406 -0.699 1.00 95.56 84 VAL A C 1
ATOM 641 O O . VAL A 1 84 ? -2.195 10.821 0.383 1.00 95.56 84 VAL A O 1
ATOM 644 N N . ALA A 1 85 ? -3.181 12.085 -1.196 1.00 96.12 85 ALA A N 1
ATOM 645 C CA . ALA A 1 85 ? -4.460 12.203 -0.503 1.00 96.12 85 ALA A CA 1
ATOM 646 C C . ALA A 1 85 ? -5.126 10.835 -0.289 1.00 96.12 85 ALA A C 1
ATOM 648 O O . ALA A 1 85 ? -5.571 10.556 0.824 1.00 96.12 85 ALA A O 1
ATOM 649 N N . ALA A 1 86 ? -5.118 9.965 -1.302 1.00 95.69 86 ALA A N 1
ATOM 650 C CA . ALA A 1 86 ? -5.689 8.625 -1.207 1.00 95.69 86 ALA A CA 1
ATOM 651 C C . ALA A 1 86 ? -4.990 7.769 -0.149 1.00 95.69 86 ALA A C 1
ATOM 653 O O . ALA A 1 86 ? -5.645 7.191 0.721 1.00 95.69 86 ALA A O 1
ATOM 654 N N . TYR A 1 87 ? -3.654 7.751 -0.150 1.00 93.81 87 TYR A N 1
ATOM 655 C CA . TYR A 1 87 ? -2.880 7.031 0.861 1.00 93.81 87 TYR A CA 1
ATOM 656 C C . TYR A 1 87 ? -3.169 7.540 2.283 1.00 93.81 87 TYR A C 1
ATOM 658 O O . TYR A 1 87 ? -3.401 6.749 3.202 1.00 93.81 87 TYR A O 1
ATOM 666 N N . GLN A 1 88 ? -3.216 8.862 2.471 1.00 92.81 88 GLN A N 1
ATOM 667 C CA . GLN A 1 88 ? -3.540 9.470 3.764 1.00 92.81 88 GLN A CA 1
ATOM 668 C C . GLN A 1 88 ? -4.974 9.155 4.212 1.00 92.81 88 GLN A C 1
ATOM 670 O O . GLN A 1 88 ? -5.193 8.836 5.383 1.00 92.81 88 GLN A O 1
ATOM 675 N N . ALA A 1 89 ? -5.947 9.209 3.299 1.00 94.50 89 ALA A N 1
ATOM 676 C CA . ALA A 1 89 ? -7.343 8.897 3.582 1.00 94.50 89 ALA A CA 1
ATOM 677 C C . ALA A 1 89 ? -7.519 7.433 4.005 1.00 94.50 89 ALA A C 1
ATOM 679 O O . ALA A 1 89 ? -8.150 7.169 5.030 1.00 94.50 89 ALA A O 1
ATOM 680 N N . VAL A 1 90 ? -6.905 6.500 3.271 1.00 93.31 90 VAL A N 1
ATOM 681 C CA . VAL A 1 90 ? -6.894 5.064 3.585 1.00 93.31 90 VAL A CA 1
ATOM 682 C C . VAL A 1 90 ? -6.309 4.819 4.973 1.00 93.31 90 VAL A C 1
ATOM 684 O O . VAL A 1 90 ? -6.975 4.222 5.819 1.00 93.31 90 VAL A O 1
ATOM 687 N N . ARG A 1 91 ? -5.105 5.337 5.254 1.00 90.94 91 ARG A N 1
ATOM 688 C CA . ARG A 1 91 ? -4.460 5.169 6.567 1.00 90.94 91 ARG A CA 1
ATOM 689 C C . ARG A 1 91 ? -5.305 5.718 7.705 1.00 90.94 91 ARG A C 1
ATOM 691 O O . ARG A 1 91 ? -5.455 5.059 8.732 1.00 90.94 91 ARG A O 1
ATOM 698 N N . ARG A 1 92 ? -5.887 6.904 7.525 1.00 91.69 92 ARG A N 1
ATOM 699 C CA . ARG A 1 92 ? -6.761 7.517 8.528 1.00 91.69 92 ARG A CA 1
ATOM 700 C C . ARG A 1 92 ? -7.967 6.625 8.835 1.00 91.69 92 ARG A C 1
ATOM 702 O O . ARG A 1 92 ? -8.199 6.318 10.000 1.00 91.69 92 ARG A O 1
ATOM 709 N N . VAL A 1 93 ? -8.684 6.164 7.807 1.00 93.38 93 VAL A N 1
ATOM 710 C CA . VAL A 1 93 ? -9.866 5.302 7.973 1.0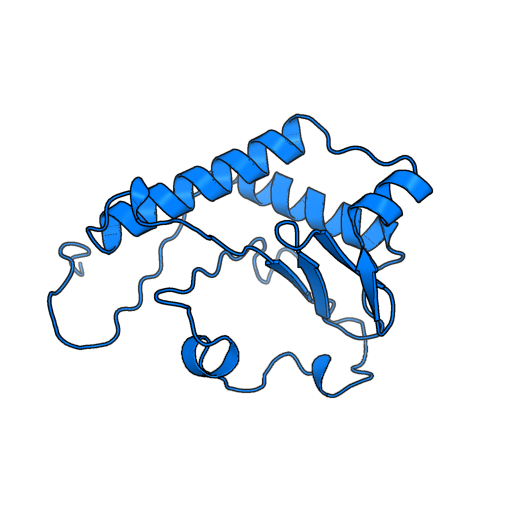0 93.38 93 VAL A CA 1
ATOM 711 C C . VAL A 1 93 ? -9.507 3.981 8.660 1.00 93.38 93 VAL A C 1
ATOM 713 O O . VAL A 1 93 ? -10.219 3.556 9.569 1.00 93.38 93 VAL A O 1
ATOM 716 N N . LEU A 1 94 ? -8.392 3.347 8.282 1.00 90.88 94 LEU A N 1
ATOM 717 C CA . LEU A 1 94 ? -7.938 2.104 8.915 1.00 90.88 94 LEU A CA 1
ATOM 718 C C . LEU A 1 94 ? -7.630 2.300 10.404 1.00 90.88 94 LEU A C 1
ATOM 720 O O . LEU A 1 94 ? -8.094 1.516 11.232 1.00 90.88 94 LEU A O 1
ATOM 724 N N . ARG A 1 95 ? -6.915 3.373 10.764 1.00 90.62 95 ARG A N 1
ATOM 725 C CA . ARG A 1 95 ? -6.618 3.706 12.167 1.00 90.62 95 ARG A CA 1
ATOM 726 C C . ARG A 1 95 ? -7.888 3.977 12.974 1.00 90.62 95 ARG A C 1
ATOM 728 O O . ARG A 1 95 ? -8.018 3.474 14.088 1.00 90.62 95 ARG A O 1
ATOM 735 N N . GLU A 1 96 ? -8.839 4.721 12.410 1.00 92.12 96 GLU A N 1
ATOM 736 C CA . GLU A 1 96 ? -10.146 4.981 13.031 1.00 92.12 96 GLU A CA 1
ATOM 737 C C . GLU A 1 96 ? -10.927 3.678 13.278 1.00 92.12 96 GLU A C 1
ATOM 739 O O . GLU A 1 96 ? -11.472 3.483 14.368 1.00 92.12 96 GLU A O 1
ATOM 744 N N . GLN A 1 97 ? -10.943 2.747 12.314 1.00 91.56 97 GLN A N 1
ATOM 745 C CA . GLN A 1 97 ? -11.606 1.451 12.502 1.00 91.56 97 GLN A CA 1
ATOM 746 C C . GLN A 1 97 ? -10.909 0.573 13.534 1.00 91.56 97 GLN A C 1
ATOM 748 O O . GLN A 1 97 ? -11.588 -0.019 14.370 1.00 91.56 97 GLN A O 1
ATOM 753 N N . LEU A 1 98 ? -9.578 0.493 13.510 1.00 88.44 98 LEU A N 1
ATOM 754 C CA . LEU A 1 98 ? -8.810 -0.261 14.500 1.00 88.44 98 LEU A CA 1
ATOM 755 C C . LEU A 1 98 ? -9.079 0.254 15.913 1.00 88.44 98 LEU A C 1
ATOM 757 O O . LEU A 1 98 ? -9.400 -0.529 16.806 1.00 88.44 98 LEU A O 1
ATOM 761 N N . SER A 1 99 ? -9.020 1.575 16.092 1.00 89.12 99 SER A N 1
ATOM 762 C CA . SER A 1 99 ? -9.316 2.222 17.367 1.00 89.12 99 SER A CA 1
ATOM 763 C C . SER A 1 99 ? -10.712 1.850 17.867 1.00 89.12 99 SER A C 1
ATOM 765 O O . SER A 1 99 ? -10.869 1.406 19.006 1.00 89.12 99 SER A O 1
ATOM 767 N N . ARG A 1 100 ? -11.721 1.926 16.991 1.00 89.81 100 ARG A N 1
ATOM 768 C CA . ARG A 1 100 ? -13.110 1.584 17.321 1.00 89.81 100 ARG A CA 1
ATOM 769 C C . ARG A 1 100 ? -13.310 0.099 17.632 1.00 89.81 100 ARG A C 1
ATOM 771 O O . ARG A 1 100 ? -14.034 -0.224 18.571 1.00 89.81 100 ARG A O 1
ATOM 778 N N . LEU A 1 101 ? -12.729 -0.797 16.837 1.00 88.62 101 LEU A N 1
ATOM 779 C CA . LEU A 1 101 ? -12.921 -2.244 16.969 1.00 88.62 101 LEU A CA 1
ATOM 780 C C . LEU A 1 101 ? -12.237 -2.805 18.213 1.00 88.62 101 LEU A C 1
ATOM 782 O O . LEU A 1 101 ? -12.825 -3.620 18.922 1.00 88.62 101 LEU A O 1
ATOM 786 N N . PHE A 1 102 ? -11.008 -2.365 18.475 1.00 83.62 102 PHE A N 1
ATOM 787 C CA . PHE A 1 102 ? -10.192 -2.880 19.572 1.00 83.62 102 PHE A CA 1
ATOM 788 C C . PHE A 1 102 ? -10.298 -2.038 20.848 1.00 83.62 102 PHE A C 1
ATOM 790 O O . PHE A 1 102 ? -9.814 -2.458 21.896 1.00 83.62 102 PHE A O 1
ATOM 797 N N . GLY A 1 103 ? -10.954 -0.875 20.793 1.00 86.25 103 GLY A N 1
ATOM 798 C CA . GLY A 1 103 ? -11.078 0.030 21.936 1.00 86.25 103 GLY A CA 1
ATOM 799 C C . GLY A 1 103 ? -9.737 0.633 22.361 1.00 86.25 103 GLY A C 1
ATOM 800 O O . GLY A 1 103 ? -9.535 0.897 23.545 1.00 86.25 103 GLY A O 1
ATOM 801 N N . VAL A 1 104 ? -8.815 0.810 21.410 1.00 84.31 104 VAL A N 1
ATOM 802 C CA . VAL A 1 104 ? -7.478 1.375 21.640 1.00 84.31 104 VAL A CA 1
ATOM 803 C C . VAL A 1 104 ? -7.438 2.843 21.202 1.00 84.31 104 VAL A C 1
ATOM 805 O O . VAL A 1 104 ? -7.987 3.165 20.147 1.00 84.31 104 VAL A O 1
ATOM 808 N N . PRO A 1 105 ? -6.810 3.756 21.962 1.00 88.25 105 PRO A N 1
ATOM 809 C CA . PRO A 1 105 ? -6.661 5.151 21.544 1.00 88.25 105 PRO A CA 1
ATOM 810 C C . PRO A 1 105 ? -5.864 5.280 20.238 1.00 88.25 105 PRO A C 1
ATOM 812 O O . PRO A 1 105 ? -4.924 4.515 20.005 1.00 88.25 105 PRO A O 1
ATOM 815 N N . LEU A 1 106 ? -6.200 6.264 19.398 1.00 87.75 106 LEU A N 1
ATOM 816 C CA . LEU A 1 106 ? -5.505 6.514 18.124 1.00 87.75 106 LEU A CA 1
ATOM 817 C C . LEU A 1 106 ? -4.014 6.820 18.320 1.00 87.75 106 LEU A C 1
ATOM 819 O O . LEU A 1 106 ? -3.195 6.488 17.460 1.00 87.75 106 LEU A O 1
ATOM 823 N N . GLU A 1 107 ? -3.666 7.431 19.450 1.00 86.56 107 GLU A N 1
ATOM 824 C CA . GLU A 1 107 ? -2.306 7.774 19.863 1.00 86.56 107 GLU A CA 1
ATOM 825 C C . GLU A 1 107 ? -1.480 6.532 20.208 1.00 86.56 107 GLU A C 1
ATOM 827 O O . GLU A 1 107 ? -0.255 6.594 20.167 1.00 86.56 107 GLU A O 1
ATOM 832 N N . GLY A 1 108 ? -2.140 5.413 20.533 1.00 80.00 108 GLY A N 1
ATOM 833 C CA . GLY A 1 108 ? -1.513 4.117 20.794 1.00 80.00 108 GLY A CA 1
ATOM 834 C C . GLY A 1 108 ? -1.265 3.286 19.532 1.00 80.00 108 GLY A C 1
ATOM 835 O O . GLY A 1 108 ? -0.530 2.307 19.588 1.00 80.00 108 GLY A O 1
ATOM 836 N N . LEU A 1 109 ? -1.830 3.676 18.383 1.00 80.44 109 LEU A N 1
ATOM 837 C CA . LEU A 1 109 ? -1.630 3.015 17.084 1.00 80.44 109 LEU A CA 1
ATOM 838 C C . LEU A 1 109 ? -0.379 3.546 16.356 1.00 80.44 109 LEU A C 1
ATOM 840 O O . LEU A 1 109 ? -0.426 3.890 15.173 1.00 80.44 109 LEU A O 1
ATOM 844 N N . GLN A 1 110 ? 0.732 3.707 17.073 1.00 66.75 110 GLN A N 1
ATOM 845 C CA . GLN A 1 110 ? 2.002 4.134 16.473 1.00 66.75 110 GLN A CA 1
ATOM 846 C C . GLN A 1 110 ? 2.650 2.963 15.716 1.00 66.75 110 GLN A C 1
ATOM 848 O O . GLN A 1 110 ? 2.407 1.808 16.050 1.00 66.75 110 GLN A O 1
ATOM 853 N N . HIS A 1 111 ? 3.480 3.274 14.714 1.00 62.41 111 HIS A N 1
ATOM 854 C CA . HIS A 1 111 ? 4.239 2.298 13.912 1.00 62.41 111 HIS A CA 1
ATOM 855 C C . HIS A 1 111 ? 3.397 1.379 13.005 1.00 62.41 111 HIS A C 1
ATOM 857 O O . HIS A 1 111 ? 3.648 0.179 12.921 1.00 62.41 111 HIS A O 1
ATOM 863 N N . ASP A 1 112 ? 2.421 1.934 12.279 1.00 67.62 112 ASP A N 1
ATOM 864 C CA . ASP A 1 112 ? 1.741 1.217 11.198 1.00 67.62 112 ASP A CA 1
ATOM 865 C C . ASP A 1 112 ? 2.686 1.017 9.998 1.00 67.62 112 ASP A C 1
ATOM 867 O O . ASP A 1 112 ? 2.719 1.813 9.058 1.00 67.62 112 ASP A O 1
ATOM 871 N N . MET A 1 113 ? 3.480 -0.057 10.051 1.00 64.62 113 MET A N 1
ATOM 872 C CA . MET A 1 113 ? 4.271 -0.538 8.919 1.00 64.62 113 MET A CA 1
ATOM 873 C C . MET A 1 113 ? 3.315 -0.975 7.810 1.00 64.62 113 MET A C 1
ATOM 875 O O . MET A 1 113 ? 2.496 -1.872 8.003 1.00 64.62 113 MET A O 1
ATOM 879 N N . THR A 1 114 ? 3.387 -0.300 6.664 1.00 77.56 114 THR A N 1
ATOM 880 C CA . THR A 1 114 ? 2.506 -0.562 5.524 1.00 77.56 114 THR A CA 1
ATOM 881 C C . THR A 1 114 ? 3.346 -0.951 4.323 1.00 77.56 114 THR A C 1
ATOM 883 O O . THR A 1 114 ? 4.050 -0.112 3.762 1.00 77.56 114 THR A O 1
ATOM 886 N N . PHE A 1 115 ? 3.199 -2.199 3.893 1.00 83.94 115 PHE A N 1
ATOM 887 C CA . PHE A 1 115 ? 3.672 -2.655 2.597 1.00 83.94 115 PHE A CA 1
ATOM 888 C C . PHE A 1 115 ? 2.492 -3.118 1.746 1.00 83.94 115 PHE A C 1
ATOM 890 O O . PHE A 1 115 ? 1.432 -3.496 2.246 1.00 83.94 115 PHE A O 1
ATOM 897 N N . PHE A 1 116 ? 2.693 -3.076 0.440 1.00 89.19 116 PHE A N 1
ATOM 898 C CA . PHE A 1 116 ? 1.739 -3.502 -0.563 1.00 89.19 116 PHE A CA 1
ATOM 899 C C . PHE A 1 116 ? 2.314 -4.680 -1.323 1.00 89.19 116 PHE A C 1
ATOM 901 O O . PHE A 1 116 ? 3.473 -4.643 -1.733 1.00 89.19 116 PHE A O 1
ATOM 908 N N . SER A 1 117 ? 1.489 -5.694 -1.554 1.00 86.94 117 SER A N 1
ATOM 909 C CA . SER A 1 117 ? 1.818 -6.813 -2.429 1.00 86.94 117 SER A CA 1
ATOM 910 C C . SER A 1 117 ? 0.956 -6.743 -3.682 1.00 86.94 117 SER A C 1
ATOM 912 O O . SER A 1 117 ? -0.268 -6.693 -3.597 1.00 86.94 117 SER A O 1
ATOM 914 N N . HIS A 1 118 ? 1.600 -6.757 -4.842 1.00 87.44 118 HIS A N 1
ATOM 915 C CA . HIS A 1 118 ? 0.960 -6.914 -6.140 1.00 87.44 118 HIS A CA 1
ATOM 916 C C . HIS A 1 118 ? 1.298 -8.304 -6.679 1.00 87.44 118 HIS A C 1
ATOM 918 O O . HIS A 1 118 ? 2.472 -8.633 -6.827 1.00 87.44 118 HIS A O 1
ATOM 924 N N . ILE A 1 119 ? 0.287 -9.124 -6.955 1.00 84.19 119 ILE A N 1
ATOM 925 C CA . ILE A 1 119 ? 0.477 -10.508 -7.399 1.00 84.19 119 ILE A CA 1
ATOM 926 C C . ILE A 1 119 ? 0.172 -10.587 -8.888 1.00 84.19 119 ILE A C 1
ATOM 928 O O . ILE A 1 119 ? -0.958 -10.372 -9.311 1.00 84.19 119 ILE A O 1
ATOM 932 N N . ASN A 1 120 ? 1.176 -10.934 -9.686 1.00 81.88 120 ASN A N 1
ATOM 933 C CA . ASN A 1 120 ? 1.037 -11.137 -11.118 1.00 81.88 120 ASN A CA 1
ATOM 934 C C . ASN A 1 120 ? 1.000 -12.636 -11.460 1.00 81.88 120 ASN A C 1
ATOM 936 O O . ASN A 1 120 ? 2.043 -13.275 -11.613 1.00 81.88 120 ASN A O 1
ATOM 940 N N . GLY A 1 121 ? -0.205 -13.180 -11.649 1.00 77.56 121 GLY A N 1
ATOM 941 C CA . GLY A 1 121 ? -0.423 -14.594 -11.984 1.00 77.56 121 GLY A CA 1
ATOM 942 C C . GLY A 1 121 ? 0.106 -15.049 -13.354 1.00 77.56 121 GLY A C 1
ATOM 943 O O . GLY A 1 121 ? 0.102 -16.244 -13.629 1.00 77.56 121 GLY A O 1
ATOM 944 N N . SER A 1 122 ? 0.575 -14.135 -14.212 1.00 80.12 122 SER A N 1
ATOM 945 C CA . SER A 1 122 ? 1.188 -14.485 -15.506 1.00 80.12 122 SER A CA 1
ATOM 946 C C . SER A 1 122 ? 2.670 -14.873 -15.411 1.00 80.12 122 SER A C 1
ATOM 948 O O . SER A 1 122 ? 3.235 -15.387 -16.378 1.00 80.12 122 SER A O 1
ATOM 950 N N . LYS A 1 123 ? 3.320 -14.638 -14.264 1.00 80.31 123 LYS A N 1
ATOM 951 C CA . LYS A 1 123 ? 4.731 -14.979 -14.039 1.00 80.31 123 LYS A CA 1
ATOM 952 C C . LYS A 1 123 ? 4.879 -16.365 -13.415 1.00 80.31 123 LYS A C 1
ATOM 954 O O . LYS A 1 123 ? 4.002 -16.847 -12.709 1.00 80.31 123 LYS A O 1
ATOM 959 N N . THR A 1 124 ? 6.023 -17.003 -13.654 1.00 82.12 124 THR A N 1
ATOM 960 C CA . THR A 1 124 ? 6.405 -18.253 -12.976 1.00 82.12 124 THR A CA 1
ATOM 961 C C . THR A 1 124 ? 7.298 -17.933 -11.783 1.00 82.12 124 THR A C 1
ATOM 963 O O . THR A 1 124 ? 8.177 -17.078 -11.902 1.00 82.12 124 THR A O 1
ATOM 966 N N . ALA A 1 125 ? 7.091 -18.617 -10.656 1.00 79.75 125 ALA A N 1
ATOM 967 C CA . ALA A 1 125 ? 7.948 -18.494 -9.479 1.00 79.75 125 ALA A CA 1
ATOM 968 C C . ALA A 1 125 ? 9.419 -18.798 -9.820 1.00 79.75 125 ALA A C 1
ATOM 970 O O . ALA A 1 125 ? 9.704 -19.783 -10.501 1.00 79.75 125 ALA A O 1
ATOM 971 N N . GLN A 1 126 ? 10.337 -17.939 -9.375 1.00 77.81 126 GLN A N 1
ATOM 972 C CA . GLN A 1 126 ? 11.787 -18.063 -9.583 1.00 77.81 126 GLN A CA 1
ATOM 973 C C . GLN A 1 126 ? 12.519 -18.451 -8.287 1.00 77.81 126 GLN A C 1
ATOM 975 O O . GLN A 1 126 ? 13.586 -19.059 -8.327 1.00 77.81 126 GLN A O 1
ATOM 980 N N . THR A 1 127 ? 11.938 -18.125 -7.134 1.00 71.50 127 THR A N 1
ATOM 981 C CA . THR A 1 127 ? 12.453 -18.375 -5.785 1.00 71.50 127 THR A CA 1
ATOM 982 C C . THR A 1 127 ? 11.346 -18.923 -4.879 1.00 71.50 127 THR A C 1
ATOM 984 O O . THR A 1 127 ? 10.164 -18.790 -5.179 1.00 71.50 127 THR A O 1
ATOM 987 N N . THR A 1 128 ? 11.687 -19.486 -3.717 1.00 67.69 128 THR A N 1
ATOM 988 C CA . THR A 1 128 ? 10.679 -19.899 -2.716 1.00 67.69 128 THR A CA 1
ATOM 989 C C . THR A 1 128 ? 9.850 -18.718 -2.194 1.00 67.69 128 THR A C 1
ATOM 991 O O . THR A 1 128 ? 8.706 -18.899 -1.797 1.00 67.69 128 THR A O 1
ATOM 994 N N . HIS A 1 129 ? 10.393 -17.497 -2.233 1.00 65.06 129 HIS A N 1
ATOM 995 C CA . HIS A 1 129 ? 9.665 -16.279 -1.861 1.00 65.06 129 HIS A CA 1
ATOM 996 C C . HIS A 1 129 ? 8.624 -15.853 -2.907 1.00 65.06 129 HIS A C 1
ATOM 998 O O . HIS A 1 129 ? 7.747 -15.048 -2.601 1.00 65.06 129 HIS A O 1
ATOM 1004 N N . ASP A 1 130 ? 8.692 -16.411 -4.117 1.00 62.88 130 ASP A N 1
ATOM 1005 C CA . ASP A 1 130 ? 7.690 -16.211 -5.162 1.00 62.88 130 ASP A CA 1
ATOM 1006 C C . ASP A 1 130 ? 6.458 -17.111 -4.981 1.00 62.88 130 ASP A C 1
ATOM 1008 O O . ASP A 1 130 ? 5.415 -16.888 -5.603 1.00 62.88 130 ASP A O 1
ATOM 1012 N N . GLU A 1 131 ? 6.561 -18.121 -4.115 1.00 67.12 131 GLU A N 1
ATOM 1013 C CA . GLU A 1 131 ? 5.442 -18.946 -3.682 1.00 67.12 131 GLU A CA 1
ATOM 1014 C C . GLU A 1 131 ? 4.684 -18.190 -2.584 1.00 67.12 131 GLU A C 1
ATOM 1016 O O . GLU A 1 131 ? 5.072 -18.159 -1.419 1.00 67.12 131 GLU A O 1
ATOM 1021 N N . TYR A 1 132 ? 3.582 -17.551 -2.974 1.00 58.84 132 TYR A N 1
ATOM 1022 C CA . TYR A 1 132 ? 2.813 -16.616 -2.142 1.00 58.84 132 TYR A CA 1
ATOM 1023 C C . TYR A 1 132 ? 2.167 -17.233 -0.875 1.00 58.84 132 TYR A C 1
ATOM 1025 O O . TYR A 1 132 ? 1.538 -16.523 -0.096 1.00 58.84 132 TYR A O 1
ATOM 1033 N N . TRP A 1 133 ? 2.321 -18.536 -0.616 1.00 56.97 133 TRP A N 1
ATOM 1034 C CA . TRP A 1 133 ? 1.606 -19.227 0.461 1.00 56.97 133 TRP A CA 1
ATOM 1035 C C . TRP A 1 133 ? 2.477 -20.152 1.309 1.00 56.97 133 TRP A C 1
ATOM 1037 O O . TRP A 1 133 ? 2.327 -21.372 1.281 1.00 56.97 133 TRP A O 1
ATOM 1047 N N . HIS A 1 134 ? 3.298 -19.547 2.166 1.00 63.47 134 HIS A N 1
ATOM 1048 C CA . HIS A 1 134 ? 3.865 -20.232 3.329 1.00 63.47 134 HIS A CA 1
ATOM 1049 C C . HIS A 1 134 ? 3.148 -19.759 4.597 1.00 63.47 134 HIS A C 1
ATOM 1051 O O . HIS A 1 134 ? 3.093 -18.562 4.889 1.00 63.47 134 HIS A O 1
ATOM 1057 N N . SER A 1 135 ? 2.554 -20.700 5.338 1.00 66.12 135 SER A N 1
ATOM 1058 C CA . SER A 1 135 ? 1.874 -20.401 6.604 1.00 66.12 135 SER A CA 1
ATOM 1059 C C . SER A 1 135 ? 2.868 -19.810 7.601 1.00 66.12 135 SER A C 1
ATOM 1061 O O . SER A 1 135 ? 3.875 -20.444 7.905 1.00 66.12 135 SER A O 1
ATOM 1063 N N . HIS A 1 136 ? 2.561 -18.635 8.146 1.00 63.31 136 HIS A N 1
ATOM 1064 C CA . HIS A 1 136 ? 3.356 -17.992 9.190 1.00 63.31 136 HIS A CA 1
ATOM 1065 C C . HIS A 1 136 ? 2.469 -17.223 10.177 1.00 63.31 136 HIS A C 1
ATOM 1067 O O . HIS A 1 136 ? 1.283 -16.999 9.927 1.00 63.31 136 HIS A O 1
ATOM 1073 N N . ILE A 1 137 ? 3.054 -16.852 11.318 1.00 67.25 137 ILE A N 1
ATOM 1074 C CA . ILE A 1 137 ? 2.445 -15.998 12.342 1.00 67.25 137 ILE A CA 1
ATOM 1075 C C . ILE A 1 137 ? 3.240 -14.690 12.369 1.00 67.25 137 ILE A C 1
ATOM 1077 O O . ILE A 1 137 ? 4.423 -14.700 12.705 1.00 67.25 137 ILE A O 1
ATOM 1081 N N . ASP A 1 138 ? 2.601 -13.561 12.049 1.00 61.69 138 ASP A N 1
ATOM 1082 C CA . ASP A 1 138 ? 3.270 -12.252 11.926 1.00 61.69 138 ASP A CA 1
ATOM 1083 C C . ASP A 1 138 ? 4.075 -11.870 13.177 1.00 61.69 138 ASP A C 1
ATOM 1085 O O . ASP A 1 138 ? 5.192 -11.361 13.086 1.00 61.69 138 ASP A O 1
ATOM 1089 N N . THR A 1 139 ? 3.545 -12.150 14.371 1.00 59.88 139 THR A N 1
ATOM 1090 C CA . THR A 1 139 ? 4.250 -11.880 15.630 1.00 59.88 139 THR A CA 1
ATOM 1091 C C . THR A 1 139 ? 5.515 -12.728 15.783 1.00 59.88 139 THR A C 1
ATOM 1093 O O . THR A 1 139 ? 6.509 -12.230 16.299 1.00 59.88 139 THR A O 1
ATOM 1096 N N . GLU A 1 140 ? 5.515 -13.981 15.329 1.00 61.91 140 GLU A N 1
ATOM 1097 C CA . GLU A 1 140 ? 6.700 -14.850 15.386 1.00 61.91 140 GLU A CA 1
ATOM 1098 C C . GLU A 1 140 ? 7.730 -14.466 14.318 1.00 61.91 140 GLU A C 1
ATOM 1100 O O . GLU A 1 140 ? 8.932 -14.570 14.552 1.00 61.91 140 GLU A O 1
ATOM 1105 N N . GLN A 1 141 ? 7.266 -13.968 13.171 1.00 57.34 141 GLN A N 1
ATOM 1106 C CA . GLN A 1 141 ? 8.124 -13.587 12.053 1.00 57.34 141 GLN A CA 1
ATOM 1107 C C . GLN A 1 141 ? 8.780 -12.210 12.232 1.00 57.34 141 GLN A C 1
ATOM 1109 O O . GLN A 1 141 ? 9.909 -12.007 11.791 1.00 57.34 141 GLN A O 1
ATOM 1114 N N . TYR A 1 142 ? 8.103 -11.271 12.896 1.00 60.94 142 TYR A N 1
ATOM 1115 C CA . TYR A 1 142 ? 8.549 -9.875 12.997 1.00 60.94 142 TYR A CA 1
ATOM 1116 C C . TYR A 1 142 ? 8.618 -9.338 14.440 1.00 60.94 142 TYR A C 1
ATOM 1118 O O . TYR A 1 142 ? 8.968 -8.179 14.669 1.00 60.94 142 TYR A O 1
ATOM 1126 N N . GLY A 1 143 ? 8.277 -10.160 15.438 1.00 53.34 143 GLY A N 1
ATOM 1127 C CA . GLY A 1 143 ? 8.550 -9.929 16.862 1.00 53.34 143 GLY A CA 1
ATOM 1128 C C . GLY A 1 143 ? 7.733 -8.841 17.570 1.00 53.34 143 GLY A C 1
ATOM 1129 O O . GLY A 1 143 ? 7.901 -8.670 18.775 1.00 53.34 143 GLY A O 1
ATOM 1130 N N . THR A 1 144 ? 6.880 -8.079 16.870 1.00 64.62 144 THR A N 1
ATOM 1131 C CA . THR A 1 144 ? 6.299 -6.834 17.429 1.00 64.62 144 THR A CA 1
ATOM 1132 C C . THR A 1 144 ? 4.852 -6.518 17.027 1.00 64.62 144 THR A C 1
ATOM 1134 O O . THR A 1 144 ? 4.284 -5.546 17.528 1.00 64.62 144 THR A O 1
ATOM 1137 N N . PHE A 1 145 ? 4.205 -7.321 16.176 1.00 68.12 145 PHE A N 1
ATOM 1138 C CA . PHE A 1 145 ? 2.839 -7.027 15.727 1.00 68.12 145 PHE A CA 1
ATOM 1139 C C . PHE A 1 145 ? 1.777 -7.426 16.758 1.00 68.12 145 PHE A C 1
ATOM 1141 O O . PHE A 1 145 ? 1.624 -8.604 17.085 1.00 68.12 145 PHE A O 1
ATOM 1148 N N . ALA A 1 146 ? 1.015 -6.434 17.232 1.00 76.50 146 ALA A N 1
ATOM 1149 C CA . ALA A 1 146 ? -0.169 -6.620 18.080 1.00 76.50 146 ALA A CA 1
ATOM 1150 C C . ALA A 1 146 ? -1.469 -6.809 17.270 1.00 76.50 146 ALA A C 1
ATOM 1152 O O . ALA A 1 146 ? -2.471 -7.284 17.804 1.00 76.50 146 ALA A O 1
ATOM 1153 N N . TYR A 1 147 ? -1.465 -6.415 15.994 1.00 79.50 147 TYR A N 1
ATOM 1154 C CA . TYR A 1 147 ? -2.566 -6.570 15.048 1.00 79.50 147 TYR A CA 1
ATOM 1155 C C . TYR A 1 147 ? -2.024 -6.568 13.613 1.00 79.50 147 TYR A C 1
ATOM 1157 O O . TYR A 1 147 ? -0.982 -5.971 13.348 1.00 79.50 147 TYR A O 1
ATOM 1165 N N . THR A 1 148 ? -2.787 -7.164 12.695 1.00 84.81 148 THR A N 1
ATOM 1166 C CA . THR A 1 148 ? -2.529 -7.125 11.249 1.00 84.81 148 THR A CA 1
ATOM 1167 C C . THR A 1 148 ? -3.785 -6.646 10.538 1.00 84.81 148 THR A C 1
ATOM 1169 O O . THR A 1 148 ? -4.890 -7.108 10.835 1.00 84.81 148 THR A O 1
ATOM 1172 N N . VAL A 1 149 ? -3.627 -5.715 9.597 1.00 87.31 149 VAL A N 1
ATOM 1173 C CA . VAL A 1 149 ? -4.704 -5.266 8.709 1.00 87.31 149 VAL A CA 1
ATOM 1174 C C . VAL A 1 149 ? -4.370 -5.677 7.290 1.00 87.31 149 VAL A C 1
ATOM 1176 O O . VAL A 1 149 ? -3.323 -5.313 6.769 1.00 87.31 149 VAL A O 1
ATOM 1179 N N . LEU A 1 150 ? -5.298 -6.390 6.656 1.00 89.69 150 LEU A N 1
ATOM 1180 C CA . LEU A 1 150 ? -5.243 -6.689 5.232 1.00 89.69 150 LEU A CA 1
ATOM 1181 C C . LEU A 1 150 ? -6.317 -5.867 4.526 1.00 89.69 150 LEU A C 1
ATOM 1183 O O . LEU A 1 150 ? -7.507 -6.024 4.801 1.00 89.69 150 LEU A O 1
ATOM 1187 N N . LEU A 1 151 ? -5.881 -4.984 3.630 1.00 90.75 151 LEU A N 1
ATOM 1188 C CA . LEU A 1 151 ? -6.753 -4.246 2.728 1.00 90.75 151 LEU A CA 1
ATOM 1189 C C . LEU A 1 151 ? -6.606 -4.823 1.320 1.00 90.75 151 LEU A C 1
ATOM 1191 O O . LEU A 1 151 ? -5.554 -4.688 0.700 1.00 90.75 151 LEU A O 1
ATOM 1195 N N . TYR A 1 152 ? -7.673 -5.433 0.814 1.00 91.00 152 TYR A N 1
ATOM 1196 C CA . TYR A 1 152 ? -7.747 -5.868 -0.578 1.00 91.00 152 TYR A CA 1
ATOM 1197 C C . TYR A 1 152 ? -8.062 -4.664 -1.470 1.00 91.00 152 TYR A C 1
ATOM 1199 O O . TYR A 1 152 ? -9.036 -3.949 -1.230 1.00 91.00 152 TYR A O 1
ATOM 1207 N N . LEU A 1 153 ? -7.212 -4.417 -2.469 1.00 90.50 153 LEU A N 1
ATOM 1208 C CA . LEU A 1 153 ? -7.323 -3.261 -3.370 1.00 90.50 153 LEU A CA 1
ATOM 1209 C C . LEU A 1 153 ? -8.010 -3.586 -4.702 1.00 90.50 153 LEU A C 1
ATOM 1211 O O . LEU A 1 153 ? -8.342 -2.671 -5.452 1.00 90.50 153 LEU A O 1
ATOM 1215 N N . ASN A 1 154 ? -8.228 -4.868 -4.979 1.00 84.00 154 ASN A N 1
ATOM 1216 C CA . ASN A 1 154 ? -8.916 -5.380 -6.153 1.00 84.00 154 ASN A CA 1
ATOM 1217 C C . ASN A 1 154 ? -9.862 -6.523 -5.761 1.00 84.00 154 ASN A C 1
ATOM 1219 O O . ASN A 1 154 ? -9.756 -7.117 -4.682 1.00 84.00 154 ASN A O 1
ATOM 1223 N N . THR A 1 155 ? -10.810 -6.813 -6.644 1.00 78.12 155 THR A N 1
ATOM 1224 C CA . THR A 1 155 ? -11.622 -8.027 -6.587 1.00 78.12 155 THR A CA 1
ATOM 1225 C C . THR A 1 155 ? -11.100 -9.059 -7.582 1.00 78.12 155 THR A C 1
ATOM 1227 O O . THR A 1 155 ? -10.380 -8.724 -8.519 1.00 78.12 155 THR A O 1
ATOM 1230 N N . ALA A 1 156 ? -11.485 -10.326 -7.412 1.00 65.00 156 ALA A N 1
ATOM 1231 C CA . ALA A 1 156 ? -11.053 -11.406 -8.304 1.00 65.00 156 ALA A CA 1
ATOM 1232 C C . ALA A 1 156 ? -11.456 -11.203 -9.782 1.00 65.00 156 ALA A C 1
ATOM 1234 O O . ALA A 1 156 ? -10.876 -11.840 -10.658 1.00 65.00 156 ALA A O 1
ATOM 1235 N N . ASP A 1 157 ? -12.440 -10.343 -10.066 1.00 60.88 157 ASP A N 1
ATOM 1236 C CA . ASP A 1 157 ? -12.884 -10.036 -11.430 1.00 60.88 157 ASP A CA 1
ATOM 1237 C C . ASP A 1 157 ? -12.207 -8.788 -12.035 1.00 60.88 157 ASP A C 1
ATOM 1239 O O . ASP A 1 157 ? -12.326 -8.585 -13.242 1.00 60.88 157 ASP A O 1
ATOM 1243 N N . ASP A 1 158 ? -11.486 -7.980 -11.245 1.00 59.56 158 ASP A N 1
ATOM 1244 C CA . ASP A 1 158 ? -10.835 -6.744 -11.720 1.00 59.56 158 ASP A CA 1
ATOM 1245 C C . ASP A 1 158 ? -9.506 -6.997 -12.462 1.00 59.56 158 ASP A C 1
ATOM 1247 O O . ASP A 1 158 ? -9.040 -6.123 -13.190 1.00 59.56 158 ASP A O 1
ATOM 1251 N N . ASP A 1 159 ? -8.911 -8.187 -12.311 1.00 49.91 159 ASP A N 1
ATOM 1252 C CA . ASP A 1 159 ? -7.609 -8.563 -12.893 1.00 49.91 159 ASP A CA 1
ATOM 1253 C C . ASP A 1 159 ? -7.729 -9.323 -14.243 1.00 49.91 159 ASP A C 1
ATOM 1255 O O . ASP A 1 159 ? -6.823 -10.075 -14.615 1.00 49.91 159 ASP A O 1
ATOM 1259 N N . ARG A 1 160 ? -8.851 -9.181 -14.970 1.00 38.97 160 ARG A N 1
ATOM 1260 C CA . ARG A 1 160 ? -9.049 -9.782 -16.309 1.00 38.97 160 ARG A CA 1
ATOM 1261 C C . ARG A 1 160 ? -8.577 -8.900 -17.461 1.00 38.97 160 ARG A C 1
ATOM 1263 O O . ARG A 1 160 ? -8.889 -7.690 -17.455 1.00 38.97 160 ARG A O 1
#

Nearest PDB structures (foldseek):
  5wd9-assembly1_A  TM=3.104E-01  e=6.870E+00  Legionella pneumophila subsp. pneumophila ATCC 43290
  6msp-assembly1_A  TM=2.289E-01  e=2.748E+00  synthetic construct